Protein AF-A0A132Z590-F1 (afdb_monomer)

pLDDT: mean 90.94, std 9.01, range [51.12, 96.88]

Nearest PDB structures (foldseek):
  1jqa-assembly1_A  TM=8.520E-01  e=4.323E-03  Geobacillus stearothermophilus
  3olz-assembly1_A  TM=6.515E-01  e=2.395E-01  Rattus norvegicus
  3olz-assembly1_B  TM=5.812E-01  e=7.115E-01  Rattus norvegicus
  1ls1-assembly1_A  TM=4.832E-01  e=8.726E-01  Thermus aquaticus
  4u1x-assembly1_D  TM=5.752E-01  e=2.113E+00  Rattus norvegicus

Mean predicted aligned error: 5.4 Å

Radius of gyration: 16.8 Å; Cα contacts (8 Å, |Δi|>4): 56; chains: 1; bounding box: 36×49×32 Å

Foldseek 3Di:
DDPPDDDDDDDPDDDDDPPVLLCVLVVCVVVVAQEDEDEDEDPRCVVCVVVNVSVPPPSHHYDYHYQPPDPDPVRVVVVVVVVVVVVVPD

Structure (mmCIF, N/CA/C/O backbone):
data_AF-A0A132Z590-F1
#
_entry.id   AF-A0A132Z590-F1
#
loop_
_atom_site.group_PDB
_atom_site.id
_atom_site.type_symbol
_atom_site.label_atom_id
_atom_site.label_alt_id
_atom_site.label_comp_id
_atom_site.label_asym_id
_atom_site.label_entity_id
_atom_site.label_seq_id
_atom_site.pdbx_PDB_ins_code
_atom_site.Cartn_x
_atom_site.Cartn_y
_atom_site.Cartn_z
_atom_site.occupancy
_atom_site.B_iso_or_equiv
_atom_site.auth_seq_id
_atom_site.auth_comp_id
_atom_site.auth_asym_id
_atom_site.auth_atom_id
_atom_site.pdbx_PDB_model_num
ATOM 1 N N . MET A 1 1 ? -21.854 -35.574 -4.200 1.00 57.03 1 MET A N 1
ATOM 2 C CA . MET A 1 1 ? -20.436 -35.145 -4.196 1.00 57.03 1 MET A CA 1
ATOM 3 C C . MET A 1 1 ? -20.078 -34.690 -5.599 1.00 57.03 1 MET A C 1
ATOM 5 O O . MET A 1 1 ? -20.317 -35.448 -6.528 1.00 57.03 1 MET A O 1
ATOM 9 N N . VAL A 1 2 ? -19.584 -33.462 -5.772 1.00 64.69 2 VAL A N 1
ATOM 10 C CA . VAL A 1 2 ? -19.129 -32.981 -7.087 1.00 64.69 2 VAL A CA 1
ATOM 11 C C . VAL A 1 2 ? -17.669 -33.399 -7.257 1.00 64.69 2 VAL A C 1
ATOM 13 O O . VAL A 1 2 ? -16.784 -32.817 -6.636 1.00 64.69 2 VAL A O 1
ATOM 16 N N . ASN A 1 3 ? -17.417 -34.432 -8.061 1.00 66.88 3 ASN A N 1
ATOM 17 C CA . ASN A 1 3 ? -16.060 -34.876 -8.381 1.00 66.88 3 ASN A CA 1
ATOM 18 C C . ASN A 1 3 ? -15.487 -34.013 -9.515 1.00 66.88 3 ASN A C 1
ATOM 20 O O . ASN A 1 3 ? -16.107 -33.882 -10.566 1.00 66.88 3 ASN A O 1
ATOM 24 N N . GLY A 1 4 ? -14.298 -33.435 -9.310 1.00 78.81 4 GLY A N 1
ATOM 25 C CA . GLY A 1 4 ? -13.553 -32.733 -10.364 1.00 78.81 4 GLY A CA 1
ATOM 26 C C . GLY A 1 4 ? -13.849 -31.238 -10.540 1.00 78.81 4 GLY A C 1
ATOM 27 O O . GLY A 1 4 ? -13.399 -30.656 -11.527 1.00 78.81 4 GLY A O 1
ATOM 28 N N . LEU A 1 5 ? -14.551 -30.587 -9.603 1.00 81.31 5 LEU A N 1
ATOM 29 C CA . LEU A 1 5 ? -14.758 -29.137 -9.653 1.00 81.31 5 LEU A CA 1
ATOM 30 C C . LEU A 1 5 ? -13.418 -28.391 -9.505 1.00 81.31 5 LEU A C 1
ATOM 32 O O . LEU A 1 5 ? -12.792 -28.416 -8.447 1.00 81.31 5 LEU A O 1
ATOM 36 N N . LYS A 1 6 ? -12.996 -27.696 -10.567 1.00 77.62 6 LYS A N 1
ATOM 37 C CA . LYS A 1 6 ? -11.843 -26.785 -10.565 1.00 77.62 6 LYS A CA 1
ATOM 38 C C . LYS A 1 6 ? -12.340 -25.351 -10.723 1.00 77.62 6 LYS A C 1
ATOM 40 O O . LYS A 1 6 ? -12.680 -24.936 -11.826 1.00 77.62 6 LYS A O 1
ATOM 45 N N . VAL A 1 7 ? -12.370 -24.594 -9.630 1.00 83.62 7 VAL A N 1
ATOM 46 C CA . VAL A 1 7 ? -12.711 -23.162 -9.641 1.00 83.62 7 VAL A CA 1
ATOM 47 C C . VAL A 1 7 ? -11.431 -22.339 -9.537 1.00 83.62 7 VAL A C 1
ATOM 49 O O . VAL A 1 7 ? -10.580 -22.616 -8.695 1.00 83.62 7 VAL A O 1
ATOM 52 N N . LYS A 1 8 ? -11.304 -21.310 -10.379 1.00 80.81 8 LYS A N 1
ATOM 53 C CA . LYS A 1 8 ? -10.328 -20.229 -10.200 1.00 80.81 8 LYS A CA 1
ATOM 54 C C . LYS A 1 8 ? -11.073 -19.023 -9.642 1.00 80.81 8 LYS A C 1
ATOM 56 O O . LYS A 1 8 ? -11.834 -18.388 -10.365 1.00 80.81 8 LYS A O 1
ATOM 61 N N . THR A 1 9 ? -10.904 -18.745 -8.357 1.00 85.19 9 THR A N 1
ATOM 62 C CA . THR A 1 9 ? -11.539 -17.593 -7.708 1.00 85.19 9 THR A CA 1
ATOM 63 C C . THR A 1 9 ? -10.824 -16.301 -8.097 1.00 85.19 9 THR A C 1
ATOM 65 O O . THR A 1 9 ? -9.595 -16.264 -8.151 1.00 85.19 9 THR A O 1
ATOM 68 N N . GLY A 1 10 ? -11.597 -15.249 -8.369 1.00 88.12 10 GLY A N 1
ATOM 69 C CA . GLY A 1 10 ? -11.082 -13.900 -8.600 1.00 88.12 10 GLY A CA 1
ATOM 70 C C . GLY A 1 10 ? -10.754 -13.154 -7.299 1.00 88.12 10 GLY A C 1
ATOM 71 O O . GLY A 1 10 ? -10.841 -13.734 -6.212 1.00 88.12 10 GLY A O 1
ATOM 72 N N . PRO A 1 11 ? -10.381 -11.866 -7.395 1.00 90.31 11 PRO A N 1
ATOM 73 C CA . PRO A 1 11 ? -10.225 -11.018 -6.220 1.00 90.31 11 PRO A CA 1
ATOM 74 C C . PRO A 1 11 ? -11.550 -10.907 -5.457 1.00 90.31 11 PRO A C 1
ATOM 76 O O . PRO A 1 11 ? -12.623 -10.880 -6.055 1.00 90.31 11 PRO A O 1
ATOM 79 N N . GLN A 1 12 ? -11.467 -10.794 -4.131 1.00 90.00 12 GLN A N 1
ATOM 80 C CA . GLN A 1 12 ? -12.642 -10.592 -3.276 1.00 90.00 12 GLN A CA 1
ATOM 81 C C . GLN A 1 12 ? -13.334 -9.246 -3.547 1.00 90.00 12 GLN A C 1
ATOM 83 O O . GLN A 1 12 ? -14.538 -9.115 -3.350 1.00 90.00 12 GLN A O 1
ATOM 88 N N . PHE A 1 13 ? -12.570 -8.251 -4.002 1.00 90.00 13 PHE A N 1
ATOM 89 C CA . PHE A 1 13 ? -13.057 -6.916 -4.315 1.00 90.00 13 PHE A CA 1
ATOM 90 C C . PHE A 1 13 ? -12.335 -6.363 -5.548 1.00 90.00 13 PHE A C 1
ATOM 92 O O . PHE A 1 13 ? -11.110 -6.456 -5.651 1.00 90.00 13 PHE A O 1
ATOM 99 N N . TYR A 1 14 ? -13.096 -5.772 -6.466 1.00 93.12 14 TYR A N 1
ATOM 100 C CA . TYR A 1 14 ? -12.597 -5.015 -7.610 1.00 93.12 14 TYR A CA 1
ATOM 101 C C . TYR A 1 14 ? -13.474 -3.776 -7.781 1.00 93.12 14 TYR A C 1
ATOM 103 O O . TYR A 1 14 ? -14.697 -3.892 -7.831 1.00 93.12 14 TYR A O 1
ATOM 111 N N . LEU A 1 15 ? -12.849 -2.604 -7.869 1.00 92.12 15 LEU A N 1
ATOM 112 C CA . LEU A 1 15 ? -13.533 -1.326 -8.023 1.00 92.12 15 LEU A CA 1
ATOM 113 C C . LEU A 1 15 ? -12.923 -0.562 -9.191 1.00 92.12 15 LEU A C 1
ATOM 115 O O . LEU A 1 15 ? -11.716 -0.319 -9.213 1.00 92.12 15 LEU A O 1
ATOM 119 N N . TYR A 1 16 ? -13.774 -0.177 -10.137 1.00 95.19 16 TYR A N 1
ATOM 120 C CA . TYR A 1 16 ? -13.396 0.616 -11.297 1.00 95.19 16 TYR A CA 1
ATOM 121 C C . TYR A 1 16 ? -14.423 1.721 -11.514 1.00 95.19 16 TYR A C 1
ATOM 123 O O . TYR A 1 16 ? -15.505 1.494 -12.047 1.00 95.19 16 TYR A O 1
ATOM 131 N N . GLU A 1 17 ? -14.077 2.913 -11.052 1.00 95.44 17 GLU A N 1
ATOM 132 C CA . GLU A 1 17 ? -14.894 4.115 -11.169 1.00 95.44 17 GLU A CA 1
ATOM 133 C C . GLU A 1 17 ? -14.002 5.350 -11.007 1.00 95.44 17 GLU A C 1
ATOM 135 O O . GLU A 1 17 ? -12.888 5.280 -10.465 1.00 95.44 17 GLU A O 1
ATOM 140 N N . GLU A 1 18 ? -14.509 6.497 -11.444 1.00 95.69 18 GLU A N 1
ATOM 141 C CA . GLU A 1 18 ? -13.872 7.777 -11.173 1.00 95.69 18 GLU A CA 1
ATOM 142 C C . GLU A 1 18 ? -13.834 8.050 -9.662 1.00 95.69 18 GLU A C 1
ATOM 144 O O . GLU A 1 18 ? -14.804 7.834 -8.940 1.00 95.69 18 GLU A O 1
ATOM 149 N N . GLY A 1 19 ? -12.675 8.486 -9.164 1.00 94.12 19 GLY A N 1
ATOM 150 C CA . GLY A 1 19 ? -12.486 8.759 -7.740 1.00 94.12 19 GLY A CA 1
ATOM 151 C C . GLY A 1 19 ? -12.294 7.523 -6.854 1.00 94.12 19 GLY A C 1
ATOM 152 O O . GLY A 1 19 ? -12.064 7.699 -5.663 1.00 94.12 19 GLY A O 1
ATOM 153 N N . GLY A 1 20 ? -12.280 6.294 -7.388 1.00 95.06 20 GLY A N 1
ATOM 154 C CA . GLY A 1 20 ? -12.172 5.066 -6.578 1.00 95.06 20 GLY A CA 1
ATOM 155 C C . GLY A 1 20 ? -10.963 5.005 -5.625 1.00 95.06 20 GLY A C 1
ATOM 156 O O . GLY A 1 20 ? -11.011 4.324 -4.603 1.00 95.06 20 GLY A O 1
ATOM 157 N N . ILE A 1 21 ? -9.898 5.770 -5.899 1.00 95.12 21 ILE A N 1
ATOM 158 C CA . ILE A 1 21 ? -8.724 5.882 -5.021 1.00 95.12 21 ILE A CA 1
ATOM 159 C C . ILE A 1 21 ? -9.059 6.442 -3.627 1.00 95.12 21 ILE A C 1
ATOM 161 O O . ILE A 1 21 ? -8.394 6.084 -2.656 1.00 95.12 21 ILE A O 1
ATOM 165 N N . SER A 1 22 ? -10.095 7.279 -3.499 1.00 94.88 22 SER A N 1
ATOM 166 C CA . SER A 1 22 ? -10.517 7.837 -2.207 1.00 94.88 22 SER A CA 1
ATOM 167 C C . SER A 1 22 ? -11.164 6.786 -1.301 1.00 94.88 22 SER A C 1
ATOM 169 O O . SER A 1 22 ? -11.053 6.880 -0.082 1.00 94.88 22 SER A O 1
ATOM 171 N N . LYS A 1 23 ? -11.754 5.732 -1.883 1.00 95.50 23 LYS A N 1
ATOM 172 C CA . LYS A 1 23 ? -12.433 4.647 -1.153 1.00 95.50 23 LYS A CA 1
ATOM 173 C C . LYS A 1 23 ? -11.473 3.608 -0.565 1.00 95.50 23 LYS A C 1
ATOM 175 O O . LYS A 1 23 ? -11.898 2.736 0.191 1.00 95.50 23 LYS A O 1
ATOM 180 N N . VAL A 1 24 ? -10.178 3.682 -0.888 1.00 96.12 24 VAL A N 1
ATOM 181 C CA . VAL A 1 24 ? -9.170 2.711 -0.426 1.00 96.12 24 VAL A CA 1
ATOM 182 C C . VAL A 1 24 ? -9.083 2.670 1.098 1.00 96.12 24 VAL A C 1
ATOM 184 O O . VAL A 1 24 ? -8.991 1.579 1.657 1.00 96.12 24 VAL A O 1
ATOM 187 N N . SER A 1 25 ? -9.150 3.818 1.781 1.00 96.12 25 SER A N 1
ATOM 188 C CA . SER A 1 25 ? -9.078 3.824 3.247 1.00 96.12 25 SER A CA 1
ATOM 189 C C . SER A 1 25 ? -10.271 3.104 3.882 1.00 96.12 25 SER A C 1
ATOM 191 O O . SER A 1 25 ? -10.102 2.259 4.760 1.00 96.12 25 SER A O 1
ATOM 193 N N . ASP A 1 26 ? -11.486 3.368 3.399 1.00 95.75 26 ASP A N 1
ATOM 194 C CA . ASP A 1 26 ? -12.700 2.725 3.914 1.00 95.75 26 ASP A CA 1
ATOM 195 C C . ASP A 1 26 ? -12.687 1.217 3.672 1.00 95.75 26 ASP A C 1
ATOM 197 O O . ASP A 1 26 ? -13.047 0.440 4.560 1.00 95.75 26 ASP A O 1
ATOM 201 N N . LEU A 1 27 ? -12.174 0.790 2.515 1.00 96.00 27 LEU A N 1
ATOM 202 C CA . LE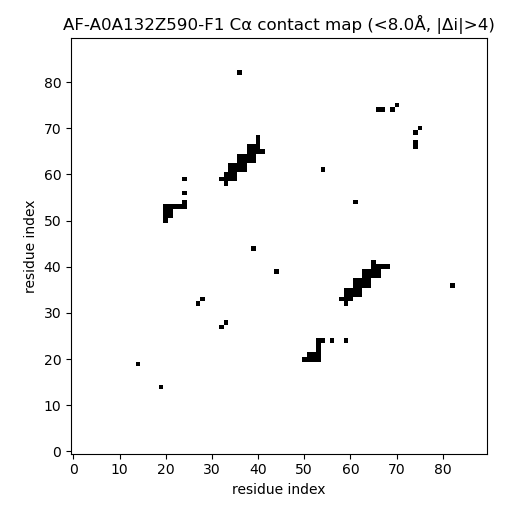U A 1 27 ? -11.953 -0.621 2.234 1.00 96.00 27 LEU A CA 1
ATOM 203 C C . LEU A 1 27 ? -10.977 -1.233 3.247 1.00 96.00 27 LEU A C 1
ATOM 205 O O . LEU A 1 27 ? -11.306 -2.240 3.868 1.00 96.00 27 LEU A O 1
ATOM 209 N N . LEU A 1 28 ? -9.813 -0.620 3.472 1.00 96.19 28 LEU A N 1
ATOM 210 C CA . LEU A 1 28 ? -8.830 -1.096 4.453 1.00 96.19 28 LEU A CA 1
ATOM 211 C C . LEU A 1 28 ? -9.437 -1.205 5.864 1.00 96.19 28 LEU A C 1
ATOM 213 O O . LEU A 1 28 ? -9.267 -2.232 6.529 1.00 96.19 28 LEU A O 1
ATOM 217 N N . LYS A 1 29 ? -10.206 -0.196 6.293 1.00 96.12 29 LYS A N 1
ATOM 218 C CA . LYS A 1 29 ? -10.914 -0.187 7.583 1.00 96.12 29 LYS A CA 1
ATOM 219 C C . LYS A 1 29 ? -11.968 -1.287 7.676 1.00 96.12 29 LYS A C 1
ATOM 221 O O . LYS A 1 29 ? -12.072 -1.920 8.723 1.00 96.12 29 LYS A O 1
ATOM 226 N N . SER A 1 30 ? -12.692 -1.577 6.593 1.00 95.94 30 SER A N 1
ATOM 227 C CA . SER A 1 30 ? -13.677 -2.674 6.560 1.00 95.94 30 SER A CA 1
ATOM 228 C C . SER A 1 30 ? -13.050 -4.056 6.801 1.00 95.94 30 SER A C 1
ATOM 230 O O . SER A 1 30 ? -13.695 -4.930 7.375 1.00 95.94 30 SER A O 1
ATOM 232 N N . TYR A 1 31 ? -11.764 -4.224 6.469 1.00 95.31 31 TYR A N 1
ATOM 233 C CA . TYR A 1 31 ? -10.969 -5.417 6.791 1.00 95.31 31 TYR A CA 1
ATOM 234 C C . TYR A 1 31 ? -10.227 -5.318 8.138 1.00 95.31 31 TYR A C 1
ATOM 236 O O . TYR A 1 31 ? -9.420 -6.188 8.468 1.00 95.31 31 TYR A O 1
ATOM 244 N N . GLY A 1 32 ? -10.467 -4.268 8.928 1.00 95.56 32 GLY A N 1
ATOM 245 C CA . GLY A 1 32 ? -9.847 -4.061 10.239 1.00 95.56 32 GLY A CA 1
ATOM 246 C C . GLY A 1 32 ? -8.375 -3.640 10.186 1.00 95.56 32 GLY A C 1
ATOM 247 O O . GLY A 1 32 ? -7.658 -3.786 11.181 1.00 95.56 32 GLY A O 1
ATOM 248 N N . ALA A 1 33 ? -7.893 -3.134 9.048 1.00 95.19 33 ALA A N 1
ATOM 249 C CA . ALA A 1 33 ? -6.511 -2.692 8.921 1.00 95.19 33 ALA A CA 1
ATOM 250 C C . ALA A 1 33 ? -6.265 -1.418 9.745 1.00 95.19 33 ALA A C 1
ATOM 252 O O . ALA A 1 33 ? -6.860 -0.377 9.495 1.00 95.19 33 ALA A O 1
ATOM 253 N N . LYS A 1 34 ? -5.347 -1.502 10.715 1.00 94.75 34 LYS A N 1
ATOM 254 C CA . LYS A 1 34 ? -4.891 -0.359 11.536 1.00 94.75 34 LYS A CA 1
ATOM 255 C C . LYS A 1 34 ? -3.476 0.101 11.196 1.00 94.75 34 LYS A C 1
ATOM 257 O O . LYS A 1 34 ? -3.079 1.214 11.513 1.00 94.75 34 LYS A O 1
ATOM 262 N N . ARG A 1 35 ? -2.682 -0.794 10.605 1.00 95.06 35 ARG A N 1
ATOM 263 C CA . ARG A 1 35 ? -1.269 -0.587 10.277 1.00 95.06 35 ARG A CA 1
ATOM 264 C C . ARG A 1 35 ? -1.012 -1.174 8.902 1.00 95.06 35 ARG A C 1
ATOM 266 O O . ARG A 1 35 ? -1.225 -2.370 8.706 1.00 95.06 35 ARG A O 1
ATOM 273 N N . VAL A 1 36 ? -0.573 -0.347 7.962 1.00 96.00 36 VAL A N 1
ATOM 274 C CA . VAL A 1 36 ? -0.466 -0.717 6.546 1.00 96.00 36 VAL A CA 1
ATOM 275 C C . VAL A 1 36 ? 0.938 -0.416 6.046 1.00 96.00 36 VAL A C 1
ATOM 277 O O . VAL A 1 36 ? 1.438 0.690 6.214 1.00 96.00 36 VAL A O 1
ATOM 280 N N . LEU A 1 37 ? 1.579 -1.407 5.424 1.00 96.12 37 LEU A N 1
ATOM 281 C CA . LEU A 1 37 ? 2.850 -1.223 4.728 1.00 96.12 37 LEU A CA 1
ATOM 282 C C . LEU A 1 37 ? 2.584 -0.944 3.247 1.00 96.12 37 LEU A C 1
ATOM 284 O O . LEU A 1 37 ? 2.144 -1.827 2.513 1.00 96.12 37 LEU A O 1
ATOM 288 N N . VAL A 1 38 ? 2.896 0.266 2.803 1.00 95.75 38 VAL A N 1
ATOM 289 C CA . VAL A 1 38 ? 2.839 0.682 1.404 1.00 95.75 38 VAL A CA 1
ATOM 290 C C . VAL A 1 38 ? 4.184 0.380 0.758 1.00 95.75 38 VAL A C 1
ATOM 292 O O . VAL A 1 38 ? 5.195 1.021 1.049 1.00 95.75 38 VAL A O 1
ATOM 295 N N . THR A 1 39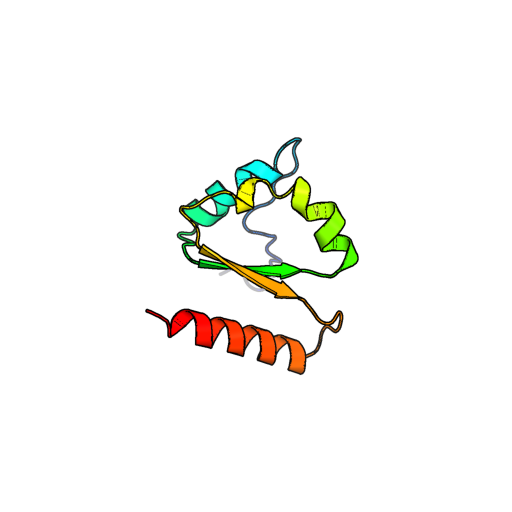 ? 4.200 -0.618 -0.122 1.00 94.62 39 THR A N 1
ATOM 296 C CA . THR A 1 39 ? 5.375 -0.924 -0.944 1.00 94.62 39 THR A CA 1
ATOM 297 C C . THR A 1 39 ? 5.293 -0.133 -2.243 1.00 94.62 39 THR A C 1
ATOM 299 O O . THR A 1 39 ? 4.290 -0.214 -2.949 1.00 94.62 39 THR A O 1
ATOM 302 N N . HIS A 1 40 ? 6.326 0.645 -2.554 1.00 95.38 40 HIS A N 1
ATOM 303 C CA . HIS A 1 40 ? 6.311 1.576 -3.681 1.00 95.38 40 HIS A CA 1
ATOM 304 C C . HIS A 1 40 ? 7.643 1.597 -4.440 1.00 95.38 40 HIS A C 1
ATOM 306 O O . HIS A 1 40 ? 8.691 1.242 -3.904 1.00 95.38 40 HIS A O 1
ATOM 312 N N . GLY A 1 41 ? 7.602 2.019 -5.706 1.00 93.00 41 GLY A N 1
ATOM 313 C CA . GLY A 1 41 ? 8.799 2.276 -6.514 1.00 93.00 41 GLY A CA 1
ATOM 314 C C . GLY A 1 41 ? 9.376 3.674 -6.271 1.00 93.00 41 GLY A C 1
ATOM 315 O O . GLY A 1 41 ? 9.040 4.338 -5.295 1.00 93.00 41 GLY A O 1
ATOM 316 N N . THR A 1 42 ? 10.238 4.147 -7.170 1.00 91.75 42 THR A N 1
ATOM 317 C CA . THR A 1 42 ? 10.766 5.524 -7.147 1.00 91.75 42 THR A CA 1
ATOM 318 C C . THR A 1 42 ? 9.873 6.460 -7.958 1.00 91.75 42 THR A C 1
ATOM 320 O O . THR A 1 42 ? 8.989 7.114 -7.417 1.00 91.75 42 THR A O 1
ATOM 323 N N . VAL A 1 43 ? 10.028 6.443 -9.280 1.00 92.50 43 VAL A N 1
ATOM 324 C CA . VAL A 1 43 ? 9.354 7.365 -10.206 1.00 92.50 43 VAL A CA 1
ATOM 325 C C . VAL A 1 43 ? 7.832 7.208 -10.161 1.00 92.50 43 VAL A C 1
ATOM 327 O O . VAL A 1 43 ? 7.094 8.187 -10.257 1.00 92.50 43 VAL A O 1
ATOM 330 N N . SER A 1 44 ? 7.339 5.976 -10.008 1.00 90.81 44 SER A N 1
ATOM 331 C CA . SER A 1 44 ? 5.900 5.720 -9.894 1.00 90.81 44 SER A CA 1
ATOM 332 C C . SER A 1 44 ? 5.311 6.304 -8.613 1.00 90.81 44 SER A C 1
ATOM 334 O O . SER A 1 44 ? 4.183 6.789 -8.636 1.00 90.81 44 SER A O 1
ATOM 336 N N . TRP A 1 45 ? 6.078 6.298 -7.520 1.00 95.38 45 TRP A N 1
ATOM 337 C CA . TRP A 1 45 ? 5.651 6.852 -6.243 1.00 95.38 45 TRP A CA 1
ATOM 338 C C . TRP A 1 45 ? 5.500 8.363 -6.314 1.00 95.38 45 TRP A C 1
ATOM 340 O O . TRP A 1 45 ? 4.434 8.868 -5.993 1.00 95.38 45 TRP A O 1
ATOM 350 N N . GLU A 1 46 ? 6.510 9.075 -6.816 1.00 95.25 46 GLU A N 1
ATOM 351 C CA . GLU A 1 46 ? 6.479 10.541 -6.930 1.00 95.25 46 GLU A CA 1
ATOM 352 C C . GLU A 1 46 ? 5.282 11.034 -7.752 1.00 95.25 46 GLU A C 1
ATOM 354 O O . GLU A 1 46 ? 4.603 11.985 -7.373 1.00 95.25 46 GLU A O 1
ATOM 359 N N . LYS A 1 47 ? 4.973 10.343 -8.855 1.00 95.44 47 LYS A N 1
ATOM 360 C CA . LYS A 1 47 ? 3.832 10.681 -9.718 1.00 95.44 47 LYS A CA 1
ATOM 361 C C . LYS A 1 47 ? 2.482 10.330 -9.095 1.00 95.44 47 LYS A C 1
ATOM 363 O O . LYS A 1 47 ? 1.491 11.008 -9.367 1.00 95.44 47 LYS A O 1
ATOM 368 N N . ALA A 1 48 ? 2.419 9.240 -8.333 1.00 94.38 48 ALA A N 1
ATOM 369 C CA . ALA A 1 48 ? 1.179 8.765 -7.733 1.00 94.38 48 ALA A CA 1
ATOM 370 C C . ALA A 1 48 ? 0.846 9.503 -6.436 1.00 94.38 48 ALA A C 1
ATOM 372 O O . ALA A 1 48 ? -0.326 9.783 -6.209 1.00 94.38 48 ALA A O 1
ATOM 373 N N . LEU A 1 49 ? 1.848 9.840 -5.619 1.00 95.56 49 LEU A N 1
ATOM 374 C CA . LEU A 1 49 ? 1.700 10.363 -4.261 1.00 95.56 49 LEU A CA 1
ATOM 375 C C . LEU A 1 49 ? 0.677 11.508 -4.140 1.00 95.56 49 LEU A C 1
ATOM 377 O O . LEU A 1 49 ? -0.193 11.391 -3.280 1.00 95.56 49 LEU A O 1
ATOM 381 N N . PRO A 1 50 ? 0.655 12.532 -5.021 1.00 94.88 50 PRO A N 1
ATOM 382 C CA . PRO A 1 50 ? -0.343 13.605 -4.942 1.00 94.88 50 PRO A CA 1
ATOM 383 C C . PRO A 1 50 ? -1.798 13.134 -5.107 1.00 94.88 50 PRO A C 1
ATOM 385 O O . PRO A 1 50 ? -2.726 13.847 -4.743 1.00 94.88 50 PRO A O 1
ATOM 388 N N . LYS A 1 51 ? -2.011 11.945 -5.684 1.00 94.88 51 LYS A N 1
ATOM 389 C CA . LYS A 1 51 ? -3.326 11.342 -5.954 1.00 94.88 51 LYS A CA 1
ATOM 390 C C . LYS A 1 51 ? -3.732 10.302 -4.910 1.00 94.88 51 LYS A C 1
ATOM 392 O O . LYS A 1 51 ? -4.894 9.900 -4.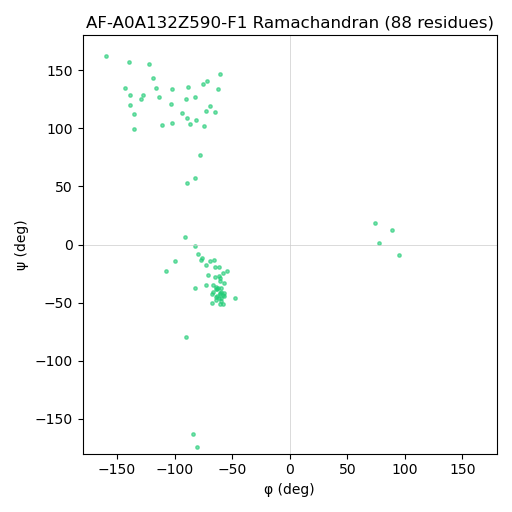879 1.00 94.88 51 LYS A O 1
ATOM 397 N N . LEU A 1 52 ? -2.805 9.835 -4.071 1.00 96.06 52 LEU A N 1
ATOM 398 C CA . LEU A 1 52 ? -3.056 8.808 -3.054 1.00 96.06 52 LEU A CA 1
ATOM 399 C C . LEU A 1 52 ? -3.681 9.432 -1.797 1.00 96.06 52 LEU A C 1
ATOM 401 O O . LEU A 1 52 ? -3.156 9.302 -0.696 1.00 96.06 52 LEU A O 1
ATOM 405 N N . VAL A 1 53 ? -4.820 10.109 -1.967 1.00 95.81 53 VAL A N 1
ATOM 406 C CA . VAL A 1 53 ? -5.495 10.883 -0.9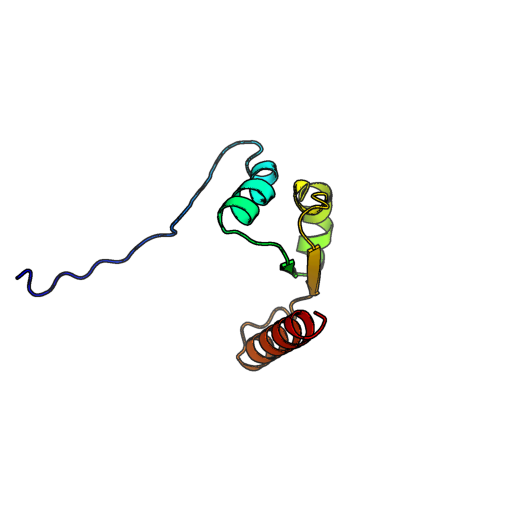06 1.00 95.81 53 VAL A CA 1
ATOM 407 C C . VAL A 1 53 ? -5.854 10.048 0.327 1.00 95.81 53 VAL A C 1
ATOM 409 O O . VAL A 1 53 ? -5.942 10.588 1.424 1.00 95.81 53 VAL A O 1
ATOM 412 N N . PHE A 1 54 ? -6.005 8.728 0.171 1.00 96.25 54 PHE A N 1
ATOM 413 C CA . PHE A 1 54 ? -6.279 7.805 1.276 1.00 96.25 54 PHE A CA 1
ATOM 414 C C . PHE A 1 54 ? -5.135 7.715 2.299 1.00 96.25 54 PHE A C 1
ATOM 416 O O . PHE A 1 54 ? -5.367 7.275 3.421 1.00 96.25 54 PHE A O 1
ATOM 423 N N . LEU A 1 55 ? -3.911 8.122 1.937 1.00 96.88 55 LEU A N 1
ATOM 424 C CA . LEU A 1 55 ? -2.763 8.137 2.850 1.00 96.88 55 LEU A CA 1
ATOM 425 C C . LEU A 1 55 ? -2.886 9.201 3.950 1.00 96.88 55 LE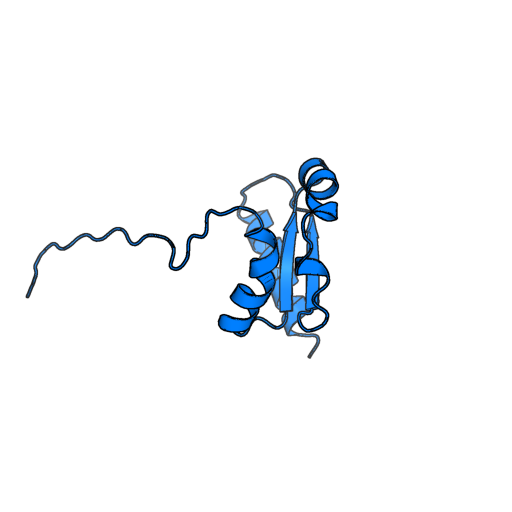U A C 1
ATOM 427 O O . LEU A 1 55 ? -2.149 9.136 4.928 1.00 96.88 55 LEU A O 1
ATOM 431 N N . ASN A 1 56 ? -3.812 10.153 3.798 1.00 95.31 56 ASN A N 1
ATOM 432 C CA . ASN A 1 56 ? -4.087 11.190 4.792 1.00 95.31 56 ASN A CA 1
ATOM 433 C C . ASN A 1 56 ? -5.029 10.712 5.914 1.00 95.31 56 ASN A C 1
ATOM 435 O O . ASN A 1 56 ? -5.359 11.497 6.798 1.00 95.31 56 ASN A O 1
ATOM 439 N N . ASP A 1 57 ? -5.509 9.464 5.881 1.00 96.50 57 ASP A N 1
ATOM 440 C CA . ASP A 1 57 ? -6.371 8.933 6.940 1.00 96.50 57 ASP A CA 1
ATOM 441 C C . ASP A 1 57 ? -5.553 8.632 8.208 1.00 96.50 57 ASP A C 1
ATOM 443 O O . ASP A 1 57 ? -4.876 7.607 8.305 1.00 96.50 57 ASP A O 1
ATOM 447 N N . GLU A 1 58 ? -5.647 9.523 9.196 1.00 95.69 58 GLU A N 1
ATOM 448 C CA . GLU A 1 58 ? -4.935 9.432 10.478 1.00 95.69 58 GLU A CA 1
ATOM 449 C C . GLU A 1 58 ? -5.370 8.239 11.347 1.00 95.69 58 GLU A C 1
ATOM 451 O O . GLU A 1 58 ? -4.684 7.884 12.308 1.00 95.69 58 GLU A O 1
ATOM 456 N N . THR A 1 59 ? -6.486 7.576 11.018 1.00 96.19 59 THR A N 1
ATOM 457 C CA . THR A 1 59 ? -6.932 6.367 11.731 1.00 96.19 59 THR A CA 1
ATOM 458 C C . THR A 1 59 ? -6.138 5.119 11.336 1.00 96.19 59 THR A C 1
ATOM 460 O O . THR A 1 59 ? -6.192 4.103 12.038 1.00 96.19 59 THR A O 1
ATOM 463 N N . ILE A 1 60 ? -5.370 5.189 10.241 1.00 96.75 60 ILE A N 1
ATOM 464 C CA . ILE A 1 60 ? -4.482 4.126 9.772 1.00 96.75 60 ILE A CA 1
ATOM 465 C C . ILE A 1 60 ? -3.033 4.593 9.880 1.00 96.75 60 ILE A C 1
ATOM 467 O O . ILE A 1 60 ? -2.616 5.595 9.308 1.00 96.75 60 ILE A O 1
ATOM 471 N N . GLN A 1 61 ? -2.202 3.793 10.541 1.00 96.19 61 GLN A N 1
ATOM 472 C CA . GLN A 1 61 ? -0.767 4.031 10.553 1.00 96.19 61 GLN A CA 1
ATOM 473 C C . GLN A 1 61 ? -0.125 3.475 9.274 1.00 96.19 61 GLN A C 1
ATOM 475 O O . GLN A 1 61 ? 0.038 2.257 9.123 1.00 96.19 61 GLN A O 1
ATOM 480 N N . PHE A 1 62 ? 0.275 4.363 8.367 1.00 96.19 62 PHE A N 1
ATOM 481 C CA . PHE A 1 62 ? 0.987 3.987 7.147 1.00 96.19 62 PHE A CA 1
ATOM 482 C C . PHE A 1 62 ? 2.503 3.928 7.359 1.00 96.19 62 PHE A C 1
ATOM 484 O O . PHE A 1 62 ? 3.121 4.815 7.944 1.00 96.19 62 PHE A O 1
ATOM 491 N N . PHE A 1 63 ? 3.110 2.867 6.838 1.00 95.69 63 PHE A N 1
ATOM 492 C CA . PHE A 1 63 ? 4.550 2.654 6.776 1.00 95.69 63 PHE A CA 1
ATOM 493 C C . PHE A 1 63 ? 4.955 2.554 5.314 1.00 95.69 63 PHE A C 1
ATOM 495 O O . PHE A 1 63 ? 4.238 1.951 4.519 1.00 95.69 63 PHE A O 1
ATOM 502 N N . TYR A 1 64 ? 6.117 3.088 4.958 1.00 95.00 64 TYR A N 1
ATOM 503 C CA . TYR A 1 64 ? 6.540 3.174 3.563 1.00 95.00 64 TYR A CA 1
ATOM 504 C C . TYR A 1 64 ? 7.778 2.334 3.317 1.00 95.00 64 TYR A C 1
ATOM 506 O O . TYR A 1 64 ? 8.739 2.352 4.092 1.00 95.00 64 TYR A O 1
ATOM 514 N N . HIS A 1 65 ? 7.745 1.583 2.223 1.00 94.31 65 HIS A N 1
ATOM 515 C CA . HIS A 1 65 ? 8.821 0.700 1.848 1.00 94.31 65 HIS A CA 1
ATOM 516 C C . HIS A 1 65 ? 9.154 0.809 0.361 1.00 94.31 65 HIS A C 1
ATOM 518 O O . HIS A 1 65 ? 8.387 0.377 -0.499 1.00 94.31 65 HIS A O 1
ATOM 524 N N . ARG A 1 66 ? 10.345 1.338 0.060 1.00 94.31 66 ARG A N 1
ATOM 525 C CA . ARG A 1 66 ? 10.857 1.374 -1.308 1.00 94.31 66 ARG A CA 1
ATOM 526 C C . ARG A 1 66 ? 11.284 -0.023 -1.762 1.00 94.31 66 ARG A C 1
ATOM 528 O O . ARG A 1 66 ? 12.248 -0.585 -1.229 1.00 94.31 66 ARG A O 1
ATOM 535 N N . TYR A 1 67 ? 10.578 -0.537 -2.760 1.00 92.38 67 TYR A N 1
ATOM 536 C CA . TYR A 1 67 ? 10.851 -1.803 -3.430 1.00 92.38 67 TYR A CA 1
ATOM 537 C C . TYR A 1 67 ? 12.097 -1.701 -4.313 1.00 92.38 67 TYR A C 1
ATOM 539 O O . TYR A 1 67 ? 12.301 -0.681 -4.976 1.00 92.38 67 TYR A O 1
ATOM 547 N N . SER A 1 68 ? 12.920 -2.749 -4.342 1.00 87.25 68 SER A N 1
ATOM 548 C CA . SER A 1 68 ? 14.165 -2.781 -5.123 1.00 87.25 68 SER A CA 1
ATOM 549 C C . SER A 1 68 ? 13.948 -2.904 -6.634 1.00 87.25 68 SER A C 1
ATOM 551 O O . SER A 1 68 ? 14.858 -2.611 -7.402 1.00 87.25 68 SER A O 1
ATOM 553 N N . GLY A 1 69 ? 12.754 -3.320 -7.065 1.00 86.00 69 GLY A N 1
ATOM 554 C CA . GLY A 1 69 ? 12.443 -3.620 -8.465 1.00 86.00 69 GLY A CA 1
ATOM 555 C C . GLY A 1 69 ? 12.593 -5.100 -8.822 1.00 86.00 69 GLY A C 1
ATOM 556 O O . GLY A 1 69 ? 12.134 -5.512 -9.883 1.00 86.00 69 GLY A O 1
ATOM 557 N N . GLU A 1 70 ? 13.145 -5.921 -7.926 1.00 89.75 70 GLU A N 1
ATOM 558 C CA . GLU A 1 70 ? 13.363 -7.348 -8.168 1.00 89.75 70 GLU A CA 1
ATOM 559 C C . GLU A 1 70 ? 12.334 -8.220 -7.450 1.00 89.75 70 GLU A C 1
ATOM 561 O O . GLU A 1 70 ? 12.253 -8.233 -6.221 1.00 89.75 70 GLU A O 1
ATOM 566 N N . CYS A 1 71 ? 11.585 -9.024 -8.211 1.00 92.31 71 CYS A N 1
ATOM 567 C CA . CYS A 1 71 ? 10.704 -10.048 -7.647 1.00 92.31 71 CYS A CA 1
ATOM 568 C C . CYS A 1 71 ? 11.518 -11.273 -7.213 1.00 92.31 71 CYS A C 1
ATOM 570 O O . CYS A 1 71 ? 11.580 -12.282 -7.912 1.00 92.31 71 CYS A O 1
ATOM 572 N N . SER A 1 72 ? 12.190 -11.160 -6.065 1.00 93.50 72 SER A N 1
ATOM 573 C CA . SER A 1 72 ? 13.070 -12.202 -5.535 1.00 93.50 72 SER 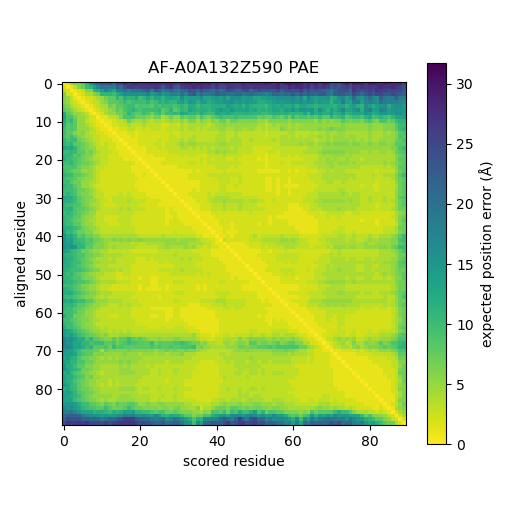A CA 1
ATOM 574 C C . SER A 1 72 ? 12.654 -12.670 -4.140 1.00 93.50 72 SER A C 1
ATOM 576 O O . SER A 1 72 ? 12.052 -11.939 -3.349 1.00 93.50 72 SER A O 1
ATOM 578 N N . TYR A 1 73 ? 13.034 -13.902 -3.789 1.00 95.12 73 TYR A N 1
ATOM 579 C CA . TYR A 1 73 ? 12.845 -14.416 -2.428 1.00 95.12 73 TYR A CA 1
ATOM 580 C C . TYR A 1 73 ? 13.598 -13.593 -1.378 1.00 95.12 73 TYR A C 1
ATOM 582 O O . TYR A 1 73 ? 13.159 -13.507 -0.231 1.00 95.12 73 TYR A O 1
ATOM 590 N N . ALA A 1 74 ? 14.740 -13.008 -1.750 1.00 93.81 74 ALA A N 1
ATOM 591 C CA . ALA A 1 74 ? 15.488 -12.121 -0.869 1.00 93.81 74 ALA A CA 1
ATOM 592 C C . ALA A 1 74 ? 14.658 -10.878 -0.528 1.00 93.81 74 ALA A C 1
ATOM 594 O O . ALA A 1 74 ? 14.536 -10.527 0.647 1.00 93.81 74 ALA A O 1
ATOM 595 N N . GLU A 1 75 ? 14.010 -10.289 -1.531 1.00 92.81 75 GLU A N 1
ATOM 596 C CA . GLU A 1 75 ? 13.166 -9.113 -1.350 1.00 92.81 75 GLU A CA 1
ATOM 597 C C . GLU A 1 75 ? 11.904 -9.429 -0.540 1.00 92.81 75 GLU A C 1
ATOM 599 O O . GLU A 1 75 ? 11.585 -8.731 0.426 1.00 92.81 75 GLU A O 1
ATOM 604 N N . ALA A 1 76 ? 11.252 -10.562 -0.819 1.00 93.62 76 ALA A N 1
ATOM 605 C CA . ALA A 1 76 ? 10.124 -11.039 -0.019 1.00 93.62 76 ALA A CA 1
ATOM 606 C C . ALA A 1 76 ? 10.503 -11.238 1.465 1.00 93.62 76 ALA A C 1
ATOM 608 O O . ALA A 1 76 ? 9.772 -10.812 2.364 1.00 93.62 76 ALA A O 1
ATOM 609 N N . ARG A 1 77 ? 11.676 -11.830 1.749 1.00 94.69 77 ARG A N 1
ATOM 610 C CA . ARG A 1 77 ? 12.190 -11.995 3.125 1.00 94.69 77 ARG A CA 1
ATOM 611 C C . ARG A 1 77 ? 12.482 -10.660 3.805 1.00 94.69 77 ARG A C 1
ATOM 613 O O . ARG A 1 77 ? 12.240 -10.516 5.009 1.00 94.69 77 ARG A O 1
ATOM 620 N N . ARG A 1 78 ? 12.983 -9.680 3.055 1.00 92.94 78 ARG A N 1
ATOM 621 C CA . ARG A 1 78 ? 13.247 -8.331 3.561 1.00 92.94 78 ARG A CA 1
ATOM 622 C C . ARG A 1 78 ? 11.952 -7.638 3.980 1.00 92.94 78 ARG A C 1
ATOM 624 O O . ARG A 1 78 ? 11.866 -7.173 5.116 1.00 92.94 78 ARG A O 1
ATOM 631 N N . ILE A 1 79 ? 10.924 -7.674 3.129 1.00 94.25 79 ILE A N 1
ATOM 632 C CA . ILE A 1 79 ? 9.582 -7.146 3.434 1.00 94.25 79 ILE A CA 1
ATOM 633 C C . ILE A 1 79 ? 8.982 -7.855 4.656 1.00 94.25 79 ILE A C 1
ATOM 635 O O . ILE A 1 79 ? 8.517 -7.199 5.588 1.00 94.25 79 ILE A O 1
ATOM 639 N N . ALA A 1 80 ? 9.063 -9.188 4.723 1.00 94.62 80 ALA A N 1
ATOM 640 C CA . ALA A 1 80 ? 8.570 -9.946 5.875 1.00 94.62 80 ALA A CA 1
ATOM 641 C C . ALA A 1 80 ? 9.271 -9.546 7.187 1.00 94.62 80 ALA A C 1
ATOM 643 O O . ALA A 1 80 ? 8.634 -9.465 8.238 1.00 94.62 80 ALA A O 1
ATOM 644 N N . THR A 1 81 ? 10.574 -9.256 7.135 1.00 94.31 81 THR A N 1
ATOM 645 C CA . THR A 1 81 ? 11.342 -8.778 8.295 1.00 94.31 81 THR A CA 1
ATOM 646 C C . THR A 1 81 ? 10.883 -7.392 8.744 1.00 94.31 81 THR A C 1
ATOM 648 O O . THR A 1 81 ? 10.733 -7.163 9.945 1.00 94.31 81 THR A O 1
ATOM 651 N N . ILE A 1 82 ? 10.605 -6.483 7.804 1.00 92.88 82 ILE A N 1
ATOM 652 C CA . ILE A 1 82 ? 10.042 -5.155 8.098 1.00 92.88 82 ILE A CA 1
ATOM 653 C C . ILE A 1 82 ? 8.692 -5.303 8.811 1.00 92.88 82 ILE A C 1
ATOM 655 O O . ILE A 1 82 ? 8.504 -4.733 9.885 1.00 92.88 82 ILE A O 1
ATOM 659 N N . ILE A 1 83 ? 7.796 -6.147 8.288 1.00 94.00 83 ILE A N 1
ATOM 660 C CA . ILE A 1 83 ? 6.475 -6.404 8.887 1.00 94.00 83 ILE A CA 1
ATOM 661 C C . ILE A 1 83 ? 6.601 -6.979 10.306 1.00 94.00 83 ILE A C 1
ATOM 663 O O . ILE A 1 83 ? 5.872 -6.564 11.209 1.00 94.00 83 ILE A O 1
ATOM 667 N N . LYS A 1 84 ? 7.530 -7.916 10.537 1.00 93.62 84 LYS A N 1
ATOM 668 C CA . LYS A 1 84 ? 7.782 -8.469 11.880 1.00 93.62 84 LYS A CA 1
ATOM 669 C C . LYS A 1 84 ? 8.239 -7.391 12.861 1.00 93.62 84 LYS A C 1
ATOM 671 O O . LYS A 1 84 ? 7.694 -7.308 13.957 1.00 93.62 84 LYS A O 1
ATOM 676 N N . LYS A 1 85 ? 9.188 -6.539 12.455 1.00 90.31 85 LYS A N 1
ATOM 677 C CA . LYS A 1 85 ? 9.662 -5.416 13.280 1.00 90.31 85 LYS A CA 1
ATOM 678 C C . LYS A 1 85 ? 8.534 -4.446 13.602 1.00 90.31 85 LYS A C 1
ATOM 680 O O . LYS A 1 85 ? 8.407 -4.041 14.747 1.00 90.31 85 LYS A O 1
ATOM 685 N N . MET A 1 86 ? 7.675 -4.145 12.628 1.00 87.06 86 MET A N 1
ATOM 686 C CA . MET A 1 86 ? 6.491 -3.319 12.854 1.00 87.06 86 MET A CA 1
ATOM 687 C C . MET A 1 86 ? 5.596 -3.929 13.938 1.00 87.06 86 MET A C 1
ATOM 689 O O . MET A 1 86 ? 5.269 -3.234 14.898 1.00 87.06 86 MET A O 1
ATOM 693 N N . LYS A 1 87 ? 5.244 -5.219 13.843 1.00 79.06 87 LYS A N 1
ATOM 694 C CA . LYS A 1 87 ? 4.396 -5.889 14.846 1.00 79.06 87 LYS A CA 1
ATOM 695 C C . LYS A 1 87 ? 4.953 -5.821 16.272 1.00 79.06 87 LYS A C 1
ATOM 697 O O . LYS A 1 87 ? 4.155 -5.735 17.187 1.00 79.06 87 LYS A O 1
ATOM 702 N N . SER A 1 88 ? 6.276 -5.826 16.440 1.00 71.69 88 SER A N 1
ATOM 703 C CA . SER A 1 88 ? 6.931 -5.823 17.757 1.00 71.69 88 SER A CA 1
ATOM 704 C C . SER A 1 88 ? 6.938 -4.470 18.484 1.00 71.69 88 SER A C 1
ATOM 706 O O . SER A 1 88 ? 7.300 -4.437 19.652 1.00 71.69 88 SER A O 1
ATOM 708 N N . ILE A 1 89 ? 6.582 -3.363 17.820 1.00 59.59 89 ILE A N 1
ATOM 709 C CA . ILE A 1 89 ? 6.522 -2.012 18.420 1.00 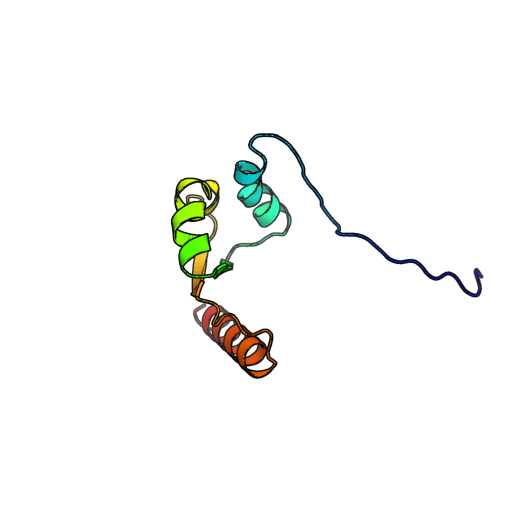59.59 89 ILE A CA 1
ATOM 710 C C . ILE A 1 89 ? 5.117 -1.784 19.011 1.00 59.59 89 ILE A C 1
ATOM 712 O O . ILE A 1 89 ? 4.413 -0.858 18.619 1.00 59.59 89 ILE A O 1
ATOM 716 N N . SER A 1 90 ? 4.657 -2.697 19.866 1.00 51.12 90 SER A N 1
ATOM 717 C CA . SER A 1 90 ? 3.341 -2.652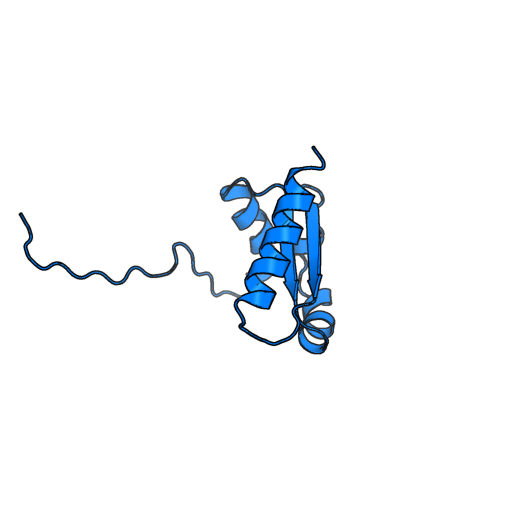 20.520 1.00 51.12 90 SER A CA 1
ATOM 718 C C . SER A 1 90 ? 3.486 -2.659 22.027 1.00 51.12 90 SER A C 1
ATOM 720 O O . SER A 1 90 ? 4.178 -3.592 22.498 1.00 51.12 90 SER A O 1
#

Secondary structure (DSSP, 8-state):
--TT-------S----STTGGGGHHHHHHHTT-SEEEEEE-SHHHHH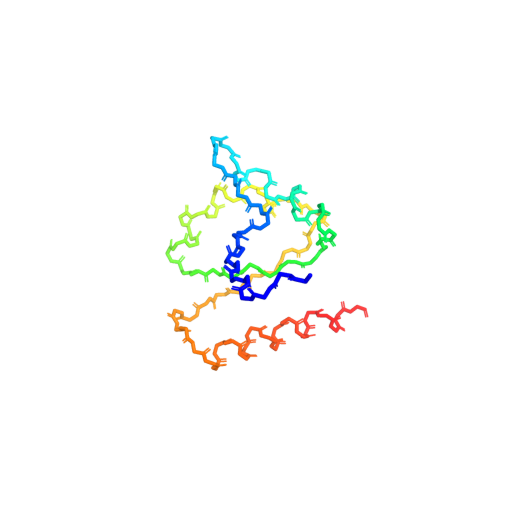HGGG-GGGG-TTSEEEEEE--S---HHHHHHHHHHHHHHHT--

Solvent-accessible surface area (backbone atoms only — not comparable to full-atom values): 5900 Å² total; per-residue (Å²): 134,85,82,83,82,81,82,84,81,74,76,95,72,87,86,88,61,91,71,51,60,59,52,49,43,60,53,41,48,75,73,67,51,48,68,47,80,47,74,35,57,65,74,65,35,71,71,41,54,88,65,48,62,33,75,72,45,83,84,41,49,77,42,83,39,80,54,91,83,62,99,42,72,68,49,54,53,50,53,52,48,52,54,52,57,57,66,67,77,114

Sequence (90 aa):
MVNGLKVKTGPQFYLYEEGGISKVSDLLKSYGAKRVLVTHGTVSWEKALPKLVFLNDETIQFFYHRYSGECSYAEARRIATIIKKMKSIS

Organism: Enterococcus faecium (NCBI:txid1352)